Protein AF-A0A2D4GFG8-F1 (afdb_monomer_lite)

Foldseek 3Di:
DDPVVVVLVVVLLVVQLPDPQFFFDDDDPDGFAWDDDDPDIDGGGDPCLRNVVVSLVSVVVSCVVVVHDDPQVQAEDEDDDDDPVVVVSSCVSCVVVSHYYDPDDD

Secondary structure (DSSP, 8-state):
--HHHHHHHHHHHHHHHH-TTS--EEETTEEE-EEEETTEEEE--SSHHHHHHHHHHHHHHHHHHHT----TTT-EE---S--HHHHHHHHHHHHTTTPEE-SS--

pLDDT: mean 86.5, std 7.48, range [59.31, 94.56]

Organism: Micrurus corallinus (NCBI:txid54390)

Radius of gyration: 13.93 Å; chains: 1; bounding box: 34×26×43 Å

Sequence (106 aa):
LSPLLF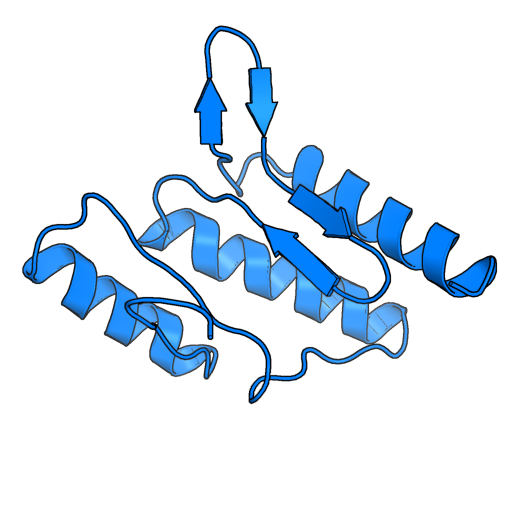IMTEILLRKIRQNREIKGLRTKKEEYKAQAFADNLVFFIEEPIISGPNLIKEIERYGEVAGLTINKDKTKMIVKNLTEKQKKKLEEVITNTSLQIVKKIK

Structure (mmCIF, N/CA/C/O backbone):
data_AF-A0A2D4GFG8-F1
#
_entry.id   AF-A0A2D4GFG8-F1
#
loop_
_atom_site.group_PDB
_atom_site.id
_atom_site.type_symbol
_atom_site.label_atom_id
_atom_site.label_alt_id
_atom_site.label_comp_id
_atom_site.label_asym_id
_atom_site.label_entity_id
_atom_site.label_seq_id
_atom_site.pdbx_PDB_ins_code
_atom_site.Cartn_x
_atom_site.Cartn_y
_atom_site.Cartn_z
_atom_site.occupancy
_atom_site.B_iso_or_equiv
_atom_site.auth_seq_id
_atom_site.auth_comp_id
_atom_site.auth_asym_id
_atom_site.auth_atom_id
_atom_site.pdbx_PDB_model_num
ATOM 1 N N . LEU A 1 1 ? 5.850 12.371 -18.160 1.00 71.31 1 LEU A N 1
ATOM 2 C CA . LEU A 1 1 ? 5.682 10.914 -17.974 1.00 71.31 1 LEU A CA 1
ATOM 3 C C . LEU A 1 1 ? 5.836 10.256 -19.335 1.00 71.31 1 LEU A C 1
ATOM 5 O O . LEU A 1 1 ? 5.225 10.752 -20.275 1.00 71.31 1 LEU A O 1
ATOM 9 N N . SER A 1 2 ? 6.678 9.230 -19.481 1.00 86.31 2 SER A N 1
ATOM 10 C CA . SER A 1 2 ? 6.762 8.532 -20.769 1.00 86.31 2 SER A CA 1
ATOM 11 C C . SER A 1 2 ? 5.433 7.810 -21.055 1.00 86.31 2 SER A C 1
ATOM 13 O O . SER A 1 2 ? 4.785 7.352 -20.108 1.00 86.31 2 SER A O 1
ATOM 15 N N . PRO A 1 3 ? 5.012 7.684 -22.328 1.00 87.94 3 PRO A N 1
ATOM 16 C CA . PRO A 1 3 ? 3.770 6.989 -22.675 1.00 87.94 3 PRO A CA 1
ATOM 17 C C . PRO A 1 3 ? 3.709 5.554 -22.130 1.00 87.94 3 PRO A C 1
ATOM 19 O O . PRO A 1 3 ? 2.669 5.117 -21.648 1.00 87.94 3 PRO A O 1
ATOM 22 N N . LEU A 1 4 ? 4.845 4.847 -22.133 1.00 88.44 4 LEU A N 1
ATOM 23 C CA . LEU A 1 4 ? 4.947 3.489 -21.600 1.00 88.44 4 LEU A CA 1
ATOM 24 C C . LEU A 1 4 ? 4.667 3.440 -20.093 1.00 88.44 4 LEU A C 1
ATOM 26 O O . LEU A 1 4 ? 3.849 2.639 -19.645 1.00 88.44 4 LEU A O 1
ATOM 30 N N . LEU A 1 5 ? 5.302 4.321 -19.314 1.00 85.25 5 LEU A N 1
ATOM 31 C CA . LEU A 1 5 ? 5.119 4.339 -17.865 1.00 85.25 5 LEU A CA 1
ATOM 32 C C . LEU A 1 5 ? 3.679 4.707 -17.493 1.00 85.25 5 LEU A C 1
ATOM 34 O O . LEU A 1 5 ? 3.130 4.128 -16.564 1.00 85.25 5 LEU A O 1
ATOM 38 N N . PHE A 1 6 ? 3.036 5.595 -18.257 1.00 86.25 6 PHE A N 1
ATOM 39 C CA . PHE A 1 6 ? 1.618 5.904 -18.072 1.00 86.25 6 PHE A CA 1
ATOM 40 C C . PHE A 1 6 ? 0.726 4.663 -18.221 1.00 86.25 6 PHE A C 1
ATOM 42 O O . PHE A 1 6 ? -0.101 4.399 -17.349 1.00 86.25 6 PHE A O 1
ATOM 49 N N . ILE A 1 7 ? 0.924 3.876 -19.284 1.00 90.38 7 ILE A N 1
ATOM 50 C CA . ILE A 1 7 ? 0.157 2.643 -19.521 1.00 90.38 7 ILE A CA 1
ATOM 51 C C . ILE A 1 7 ? 0.389 1.642 -18.383 1.00 90.38 7 ILE A C 1
ATOM 53 O O . ILE A 1 7 ? -0.567 1.088 -17.843 1.00 90.38 7 ILE A O 1
ATOM 57 N N . MET A 1 8 ? 1.646 1.450 -17.978 1.00 89.81 8 MET A N 1
ATOM 58 C CA . MET A 1 8 ? 2.007 0.566 -16.867 1.00 89.81 8 MET A CA 1
ATOM 59 C C . MET A 1 8 ? 1.324 0.995 -15.559 1.00 89.81 8 MET A C 1
ATOM 61 O O . MET A 1 8 ? 0.689 0.194 -14.872 1.00 89.81 8 MET A O 1
ATOM 65 N N . THR A 1 9 ? 1.394 2.280 -15.223 1.00 89.69 9 THR A N 1
ATOM 66 C CA . THR A 1 9 ? 0.745 2.820 -14.029 1.00 89.69 9 THR A CA 1
ATOM 67 C C . THR A 1 9 ? -0.771 2.631 -14.067 1.00 89.69 9 THR A C 1
ATOM 69 O O . THR A 1 9 ? -1.350 2.186 -13.078 1.00 89.69 9 THR A O 1
ATOM 72 N N . GLU A 1 10 ? -1.428 2.916 -15.191 1.00 91.50 10 GLU A N 1
ATOM 73 C CA . GLU A 1 10 ? -2.883 2.773 -15.315 1.00 91.50 10 GLU A CA 1
ATOM 74 C C . GLU A 1 10 ? -3.339 1.314 -15.128 1.00 91.50 10 GLU A C 1
ATOM 76 O O . GLU A 1 10 ? -4.368 1.066 -14.495 1.00 91.50 10 GLU A O 1
ATOM 81 N N . ILE A 1 11 ? -2.554 0.331 -15.588 1.00 93.06 11 ILE A N 1
ATOM 82 C CA . ILE A 1 11 ? -2.839 -1.097 -15.368 1.00 93.06 11 ILE A CA 1
ATOM 83 C C . ILE A 1 11 ? -2.799 -1.444 -13.872 1.00 93.06 11 ILE A C 1
ATOM 85 O O . ILE A 1 11 ? -3.721 -2.094 -13.368 1.00 93.06 11 ILE A O 1
ATOM 89 N N . LEU A 1 12 ? -1.776 -0.982 -13.144 1.00 92.94 12 LEU A N 1
ATOM 90 C CA . LEU A 1 12 ? -1.673 -1.175 -11.693 1.00 92.94 12 LEU A CA 1
ATOM 91 C C . LEU A 1 12 ? -2.847 -0.518 -10.952 1.00 92.94 12 LEU A C 1
ATOM 93 O O . LEU A 1 12 ? -3.489 -1.149 -10.111 1.00 92.94 12 LEU A O 1
ATOM 97 N N . LEU A 1 13 ? -3.168 0.735 -11.290 1.00 93.38 13 LEU A N 1
ATOM 98 C CA . LEU A 1 13 ? -4.279 1.462 -10.671 1.00 93.38 13 LEU A CA 1
ATOM 99 C C . LEU A 1 13 ? -5.614 0.745 -10.892 1.00 93.38 13 LEU A C 1
ATOM 101 O O . LEU A 1 13 ? -6.419 0.656 -9.964 1.00 93.38 13 LEU A O 1
ATOM 105 N N . ARG A 1 14 ? -5.854 0.201 -12.091 1.00 93.94 14 ARG A N 1
ATOM 106 C CA . ARG A 1 14 ? -7.060 -0.586 -12.389 1.00 93.94 14 ARG A CA 1
ATOM 107 C C . ARG A 1 14 ? -7.139 -1.858 -11.553 1.00 93.94 14 ARG A C 1
ATOM 109 O O . ARG A 1 14 ? -8.195 -2.111 -10.976 1.00 93.94 14 ARG A O 1
ATOM 116 N N . LYS A 1 15 ? -6.040 -2.610 -11.433 1.00 93.75 15 LYS A N 1
ATOM 117 C CA . LYS A 1 15 ? -5.972 -3.811 -10.581 1.00 93.75 15 LYS A CA 1
ATOM 118 C C . LYS A 1 15 ? -6.327 -3.495 -9.130 1.00 93.75 15 LYS A C 1
ATOM 120 O O . LYS A 1 15 ? -7.185 -4.154 -8.552 1.00 93.75 15 LYS A O 1
ATOM 125 N N . ILE A 1 16 ? -5.746 -2.434 -8.573 1.00 94.56 16 ILE A N 1
ATOM 126 C CA . ILE A 1 16 ? -6.014 -2.010 -7.192 1.00 94.56 16 ILE A CA 1
ATOM 127 C C . ILE A 1 16 ? -7.465 -1.542 -7.024 1.00 94.56 16 ILE A C 1
ATOM 129 O O . ILE A 1 16 ? -8.122 -1.924 -6.059 1.00 94.56 16 ILE A O 1
ATOM 133 N N . ARG A 1 17 ? -8.005 -0.766 -7.978 1.00 92.88 17 ARG A N 1
ATOM 134 C CA . ARG A 1 17 ? -9.415 -0.328 -7.965 1.00 92.88 17 ARG A CA 1
ATOM 135 C C . ARG A 1 17 ? -10.386 -1.515 -7.941 1.00 92.88 17 ARG A C 1
ATOM 137 O O . ARG A 1 17 ? -11.350 -1.497 -7.178 1.00 92.88 17 ARG A O 1
ATOM 144 N N . GLN A 1 18 ? -10.109 -2.554 -8.729 1.00 93.06 18 GLN A N 1
ATOM 145 C CA . GLN A 1 18 ? -10.950 -3.749 -8.853 1.00 93.06 18 GLN A CA 1
ATOM 146 C C . GLN A 1 18 ? -10.774 -4.763 -7.713 1.00 93.06 18 GLN A C 1
ATOM 148 O O . GLN A 1 18 ? -11.680 -5.564 -7.472 1.00 93.06 18 GLN A O 1
ATOM 153 N N . ASN A 1 19 ? -9.646 -4.736 -6.999 1.00 93.62 19 ASN A N 1
ATOM 154 C CA . ASN A 1 19 ? -9.392 -5.664 -5.904 1.00 93.62 19 ASN A CA 1
ATOM 155 C C . ASN A 1 19 ? -10.327 -5.370 -4.713 1.00 93.62 19 ASN A C 1
ATOM 157 O O . ASN A 1 19 ? -10.293 -4.290 -4.122 1.00 93.62 19 ASN A O 1
ATOM 161 N N . ARG A 1 20 ? -11.176 -6.343 -4.360 1.00 91.75 20 ARG A N 1
ATOM 162 C CA . ARG A 1 20 ? -12.145 -6.250 -3.251 1.00 91.75 20 ARG A CA 1
ATOM 163 C C . ARG A 1 20 ? -11.504 -6.413 -1.872 1.00 91.75 20 ARG A C 1
ATOM 165 O O . ARG A 1 20 ? -12.101 -6.007 -0.882 1.00 91.75 20 ARG A O 1
ATOM 172 N N . GLU A 1 21 ? -10.310 -6.992 -1.812 1.00 92.94 21 GLU A N 1
ATOM 173 C CA . GLU A 1 21 ? -9.534 -7.177 -0.582 1.00 92.94 21 GLU A CA 1
ATOM 174 C C . GLU A 1 21 ? -8.817 -5.891 -0.145 1.00 92.94 21 GLU A C 1
ATOM 176 O O . GLU A 1 21 ? -8.304 -5.811 0.972 1.00 92.94 21 GLU A O 1
ATOM 181 N N . ILE A 1 22 ? -8.783 -4.884 -1.025 1.00 93.50 22 ILE A N 1
ATOM 182 C CA . ILE A 1 22 ? -8.281 -3.542 -0.746 1.00 93.50 22 ILE A CA 1
ATOM 183 C C . ILE A 1 22 ? -9.496 -2.626 -0.650 1.00 93.50 22 ILE A C 1
ATOM 185 O O . ILE A 1 22 ? -10.088 -2.274 -1.673 1.00 93.50 22 ILE A O 1
ATOM 189 N N . LYS A 1 23 ? -9.877 -2.241 0.569 1.00 93.56 23 LYS A N 1
ATOM 190 C CA . LYS A 1 23 ? -10.914 -1.225 0.772 1.00 93.56 23 LYS A CA 1
ATOM 191 C C . LYS A 1 23 ? -10.303 0.160 0.645 1.00 93.56 23 LYS A C 1
ATOM 193 O O . LYS A 1 23 ? -9.275 0.433 1.259 1.00 93.56 23 LYS A O 1
ATOM 198 N N . GLY A 1 24 ? -10.924 1.011 -0.159 1.00 91.19 24 GLY A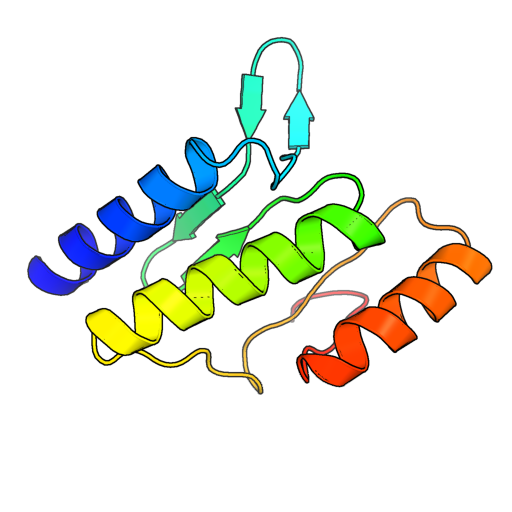 N 1
ATOM 199 C CA . GLY A 1 24 ? -10.546 2.406 -0.350 1.00 91.19 24 GLY A CA 1
ATOM 200 C C . GLY A 1 24 ? -11.299 3.352 0.564 1.00 91.19 24 GLY A C 1
ATOM 201 O O . GLY A 1 24 ? -12.202 2.948 1.285 1.00 91.19 24 GLY A O 1
ATOM 202 N N . LEU A 1 25 ? -10.958 4.634 0.477 1.00 91.69 25 LEU A N 1
ATOM 203 C CA . LEU A 1 25 ? -11.721 5.697 1.118 1.00 91.69 25 LEU A CA 1
A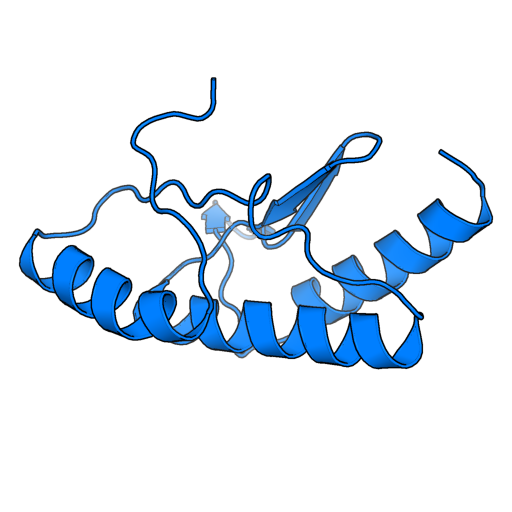TOM 204 C C . LEU A 1 25 ? -13.103 5.806 0.470 1.00 91.69 25 LEU A C 1
ATOM 206 O O . LEU A 1 25 ? -13.215 6.151 -0.709 1.00 91.69 25 LEU A O 1
ATOM 210 N N . ARG A 1 26 ? -14.161 5.570 1.238 1.00 89.75 26 ARG A N 1
ATOM 211 C CA . ARG A 1 26 ? -15.535 5.713 0.768 1.00 89.75 26 ARG A CA 1
ATOM 212 C C . ARG A 1 26 ? -16.055 7.107 1.088 1.00 89.75 26 ARG A C 1
ATOM 214 O O . ARG A 1 26 ? -16.208 7.483 2.246 1.00 89.75 26 ARG A O 1
ATOM 221 N N . THR A 1 27 ? -16.397 7.871 0.056 1.00 87.31 27 THR A N 1
ATOM 222 C CA . THR A 1 27 ? -17.134 9.129 0.222 1.00 87.31 27 THR A CA 1
ATOM 223 C C . THR A 1 27 ? -18.399 9.100 -0.618 1.00 87.31 27 THR A C 1
ATOM 225 O O . THR A 1 27 ? -18.393 8.759 -1.801 1.00 87.31 27 THR A O 1
ATOM 228 N N . LYS A 1 28 ? -19.530 9.417 0.0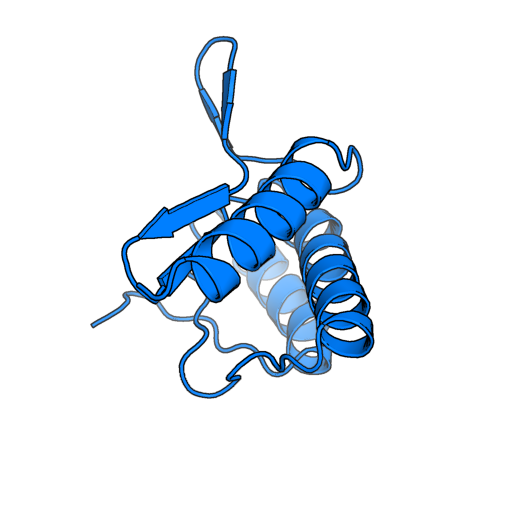19 1.00 87.62 28 LYS A N 1
ATOM 229 C CA . LYS A 1 28 ? -20.869 9.312 -0.575 1.00 87.62 28 LYS A CA 1
ATOM 230 C C . LYS A 1 28 ? -21.126 7.908 -1.159 1.00 87.62 28 LYS A C 1
ATOM 232 O O . LYS A 1 28 ? -21.299 6.947 -0.411 1.00 87.62 28 LYS A O 1
ATOM 237 N N . LYS A 1 29 ? -21.188 7.797 -2.490 1.00 87.62 29 LYS A N 1
ATOM 238 C CA . LYS A 1 29 ? -21.465 6.561 -3.240 1.00 87.62 29 LYS A CA 1
ATOM 239 C C . LYS A 1 29 ? -20.240 6.032 -3.994 1.00 87.62 29 LYS A C 1
ATOM 241 O O . LYS A 1 29 ? -20.375 5.062 -4.729 1.00 87.62 29 LYS A O 1
ATOM 246 N N . GLU A 1 30 ? -19.073 6.642 -3.804 1.00 88.88 30 GLU A N 1
ATOM 247 C CA . GLU A 1 30 ? -17.854 6.318 -4.544 1.00 88.88 30 GLU A CA 1
ATOM 248 C C . GLU A 1 30 ? -16.740 5.856 -3.598 1.00 88.88 30 GLU A C 1
ATOM 250 O O . GLU A 1 30 ? -16.643 6.295 -2.448 1.00 88.88 30 GLU A O 1
ATOM 255 N N . GLU A 1 31 ? -15.910 4.939 -4.090 1.00 91.25 31 GLU A N 1
ATOM 256 C CA . GLU A 1 31 ? -14.752 4.396 -3.383 1.00 91.25 31 GLU A CA 1
ATOM 257 C C . GLU A 1 31 ? -13.471 4.832 -4.099 1.00 91.25 31 GLU A C 1
ATOM 259 O O . GLU A 1 31 ? -13.259 4.544 -5.279 1.00 91.25 31 GLU A O 1
ATOM 264 N N . TYR A 1 32 ? -12.596 5.516 -3.371 1.00 91.81 32 TYR A N 1
ATOM 265 C CA . TYR A 1 32 ? -11.327 6.027 -3.867 1.00 91.81 32 TYR A CA 1
ATOM 266 C C . TYR A 1 32 ? -10.200 5.168 -3.305 1.00 91.81 32 TYR A C 1
ATOM 268 O O . TYR A 1 32 ? -9.957 5.176 -2.103 1.00 91.81 32 TYR A O 1
ATOM 276 N N . LYS A 1 33 ? -9.503 4.424 -4.172 1.00 94.12 33 LYS A N 1
ATOM 277 C CA . LYS A 1 33 ? -8.384 3.548 -3.768 1.00 94.12 33 LYS A CA 1
ATOM 278 C C . LYS A 1 33 ? -7.015 4.062 -4.176 1.00 94.12 33 LYS A C 1
ATOM 280 O O . LYS A 1 33 ? -6.040 3.850 -3.466 1.00 94.12 33 LYS A O 1
ATOM 285 N N . ALA A 1 34 ? -6.917 4.686 -5.346 1.00 92.88 34 ALA A N 1
ATOM 286 C CA . ALA A 1 34 ? -5.623 4.988 -5.938 1.00 92.88 34 ALA A CA 1
ATOM 287 C C . ALA A 1 34 ? -5.690 6.142 -6.943 1.00 92.88 34 ALA A C 1
ATOM 289 O O . ALA A 1 34 ? -6.622 6.226 -7.756 1.00 92.88 34 ALA A O 1
ATOM 290 N N . GLN A 1 35 ? -4.657 6.978 -6.924 1.00 90.50 35 GLN A N 1
ATOM 291 C CA . GLN A 1 35 ? -4.444 8.100 -7.828 1.00 90.50 35 GLN A CA 1
ATOM 292 C C . GLN A 1 35 ? -2.963 8.177 -8.217 1.00 90.50 35 GLN A C 1
ATOM 294 O O . GLN A 1 35 ? -2.087 7.942 -7.389 1.00 90.50 35 GLN A O 1
ATOM 299 N N . ALA A 1 36 ? -2.679 8.521 -9.471 1.00 89.00 36 ALA A N 1
ATOM 300 C CA . ALA A 1 36 ? -1.334 8.871 -9.917 1.00 89.00 36 ALA A CA 1
ATOM 301 C C . ALA A 1 36 ? -1.220 10.387 -10.074 1.00 89.00 36 ALA A C 1
ATOM 303 O O . ALA A 1 36 ? -2.125 11.029 -10.611 1.00 89.00 36 ALA A O 1
ATOM 304 N N . PHE A 1 37 ? -0.101 10.945 -9.624 1.00 83.00 37 PHE A N 1
ATOM 305 C CA . PHE A 1 37 ? 0.260 12.339 -9.811 1.00 83.00 37 PHE A CA 1
ATOM 306 C C . PHE A 1 37 ? 1.700 12.430 -10.316 1.00 83.00 37 PHE A C 1
ATOM 308 O O . PHE A 1 37 ? 2.641 12.184 -9.566 1.00 83.00 37 PHE A O 1
ATOM 315 N N . ALA A 1 38 ? 1.858 12.782 -11.595 1.00 80.25 38 ALA A N 1
ATOM 316 C CA . ALA A 1 38 ? 3.143 12.783 -12.291 1.00 80.25 38 ALA A CA 1
ATOM 317 C C . ALA A 1 38 ? 3.890 11.441 -12.135 1.00 80.25 38 ALA A C 1
ATOM 319 O O . ALA A 1 38 ? 3.482 10.441 -12.719 1.00 80.25 38 ALA A O 1
ATOM 320 N N . ASP A 1 39 ? 4.979 11.434 -11.377 1.00 75.44 39 ASP A N 1
ATOM 321 C CA . ASP A 1 39 ? 5.840 10.296 -11.058 1.00 75.44 39 ASP A CA 1
ATOM 322 C C . ASP A 1 39 ? 5.470 9.589 -9.739 1.00 75.44 39 ASP A C 1
ATOM 324 O O . ASP A 1 39 ? 6.028 8.539 -9.427 1.00 75.44 39 ASP A O 1
ATOM 328 N N . ASN A 1 40 ? 4.520 10.131 -8.973 1.00 82.56 40 ASN A N 1
ATOM 329 C CA . ASN A 1 40 ? 4.133 9.625 -7.659 1.00 82.56 40 ASN A CA 1
ATOM 330 C C . ASN A 1 40 ? 2.773 8.917 -7.694 1.00 82.56 40 ASN A C 1
ATOM 332 O O . ASN A 1 40 ? 1.823 9.368 -8.334 1.00 82.56 40 ASN A O 1
ATOM 336 N N . LEU A 1 41 ? 2.662 7.812 -6.955 1.00 89.62 41 LEU A N 1
ATOM 337 C CA . LEU A 1 41 ? 1.406 7.090 -6.746 1.00 89.62 41 LEU A CA 1
ATOM 338 C C . LEU A 1 41 ? 0.922 7.314 -5.319 1.00 89.62 41 LEU A C 1
ATOM 340 O O . LEU A 1 41 ? 1.689 7.188 -4.366 1.00 89.62 41 LEU A O 1
ATOM 344 N N . VAL A 1 42 ? -0.360 7.629 -5.179 1.00 91.12 42 VAL A N 1
ATOM 345 C CA . VAL A 1 42 ? -1.028 7.828 -3.896 1.00 91.12 42 VAL A CA 1
ATOM 346 C C . VAL A 1 42 ? -2.139 6.800 -3.769 1.00 91.12 42 VAL A C 1
ATOM 348 O O . VAL A 1 42 ? -2.986 6.667 -4.654 1.00 91.12 42 VAL A O 1
ATOM 351 N N . PHE A 1 43 ? -2.142 6.087 -2.649 1.00 92.56 43 PHE A N 1
ATOM 352 C CA . PHE A 1 43 ? -3.148 5.084 -2.331 1.00 92.56 43 PHE A CA 1
ATOM 353 C C . PHE A 1 43 ? -3.938 5.510 -1.099 1.00 92.56 43 PHE A C 1
ATOM 355 O O . PHE A 1 43 ? -3.382 6.032 -0.133 1.00 92.56 43 PHE A O 1
ATOM 362 N N . PHE A 1 44 ? -5.239 5.265 -1.143 1.00 92.50 44 PHE A N 1
ATOM 363 C CA . PHE A 1 44 ? -6.167 5.514 -0.054 1.00 92.50 44 PHE A CA 1
ATOM 364 C C . PHE A 1 44 ? -6.722 4.168 0.379 1.00 92.50 44 PHE A C 1
ATOM 366 O O . PHE A 1 44 ? -7.280 3.441 -0.442 1.00 92.50 44 PHE A O 1
ATOM 373 N N . ILE A 1 45 ? -6.545 3.837 1.654 1.00 91.94 45 ILE A N 1
ATOM 374 C CA . ILE A 1 45 ? -6.999 2.569 2.213 1.00 91.94 45 ILE A CA 1
ATOM 375 C C . ILE A 1 45 ? -7.839 2.801 3.462 1.00 91.94 45 ILE A C 1
ATOM 377 O O . ILE A 1 45 ? -7.468 3.573 4.348 1.00 91.94 45 ILE A O 1
ATOM 381 N N . GLU A 1 46 ? -8.959 2.097 3.533 1.00 90.81 46 GLU A N 1
ATOM 382 C CA . GLU A 1 46 ? -9.711 1.876 4.759 1.00 90.81 46 GLU A CA 1
ATOM 383 C C . GLU A 1 46 ? -9.268 0.561 5.397 1.00 90.81 46 GLU A C 1
ATOM 385 O O . GLU A 1 46 ? -8.813 -0.361 4.718 1.00 90.81 46 GLU A O 1
ATOM 390 N N . GLU A 1 47 ? -9.386 0.479 6.724 1.00 89.38 47 GLU A N 1
ATOM 391 C CA . GLU A 1 47 ? -8.962 -0.689 7.507 1.00 89.38 47 GLU A CA 1
ATOM 392 C C . GLU A 1 47 ? -7.508 -1.116 7.192 1.00 89.38 47 GLU A C 1
ATOM 394 O O . GLU A 1 47 ? -7.264 -2.23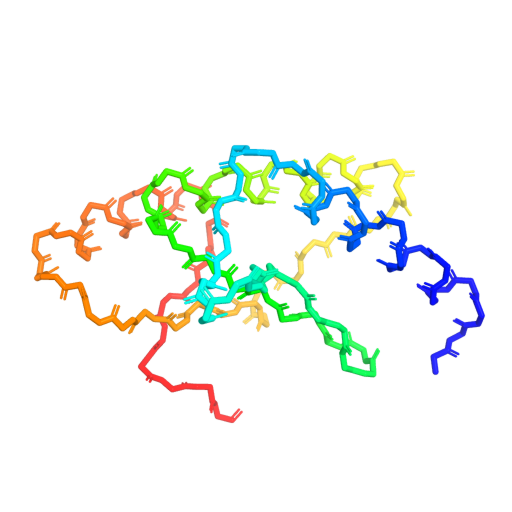6 6.737 1.00 89.38 47 GLU A O 1
ATOM 399 N N . PRO A 1 48 ? -6.505 -0.247 7.441 1.00 88.81 48 PRO A N 1
ATOM 400 C CA . PRO A 1 48 ? -5.133 -0.440 6.957 1.00 88.81 48 PRO A CA 1
ATOM 401 C C . PRO A 1 48 ? -4.445 -1.711 7.482 1.00 88.81 48 PRO A C 1
ATOM 403 O O . PRO A 1 48 ? -3.511 -2.197 6.855 1.00 88.81 48 PRO A O 1
ATOM 406 N N . ILE A 1 49 ? -4.923 -2.283 8.592 1.00 88.06 49 ILE A N 1
ATOM 407 C CA . ILE A 1 49 ? -4.426 -3.554 9.148 1.00 88.06 49 ILE A CA 1
ATOM 408 C C . ILE A 1 49 ? -4.746 -4.737 8.214 1.00 88.06 49 ILE A C 1
ATOM 410 O O . ILE A 1 49 ? -3.979 -5.693 8.169 1.00 88.06 49 ILE A O 1
ATOM 414 N N . ILE A 1 50 ? -5.859 -4.671 7.473 1.00 89.62 50 ILE A N 1
ATOM 415 C CA . ILE A 1 50 ? -6.309 -5.716 6.540 1.00 89.62 50 ILE A CA 1
ATOM 416 C C . ILE A 1 50 ? -5.954 -5.321 5.101 1.00 89.62 50 ILE A C 1
ATOM 418 O O . ILE A 1 50 ? -5.277 -6.070 4.404 1.00 89.62 50 ILE A O 1
ATOM 422 N N . SER A 1 51 ? -6.361 -4.124 4.665 1.00 90.94 51 SER A N 1
ATOM 423 C CA . SER A 1 51 ? -6.170 -3.667 3.281 1.00 90.94 51 SER A CA 1
ATOM 424 C C . SER A 1 51 ? -4.710 -3.343 2.947 1.00 90.94 51 SER A C 1
ATOM 426 O O . SER A 1 51 ? -4.308 -3.462 1.792 1.00 90.94 51 SER A O 1
ATOM 428 N N . GLY A 1 52 ? -3.910 -2.922 3.936 1.00 89.06 52 GLY A N 1
ATOM 429 C CA . GLY A 1 52 ? -2.515 -2.516 3.742 1.00 89.06 52 GLY A CA 1
ATOM 430 C C . GLY A 1 52 ? -1.640 -3.643 3.185 1.00 89.06 52 GLY A C 1
ATOM 431 O O . GLY A 1 52 ? -1.079 -3.474 2.104 1.00 89.06 52 GLY A O 1
ATOM 432 N N . PRO A 1 53 ? -1.560 -4.811 3.849 1.00 89.06 53 PRO A N 1
ATOM 433 C CA . PRO A 1 53 ? -0.816 -5.962 3.334 1.00 89.06 53 PRO A CA 1
ATOM 434 C C . PRO A 1 53 ? -1.246 -6.398 1.928 1.00 89.06 53 PRO A C 1
ATOM 436 O O . PRO A 1 53 ? -0.396 -6.669 1.082 1.00 89.06 53 PRO A O 1
ATOM 439 N N . ASN A 1 54 ? -2.554 -6.406 1.652 1.00 91.50 54 ASN A N 1
ATOM 440 C CA . ASN A 1 54 ? -3.090 -6.774 0.338 1.00 91.50 54 ASN A CA 1
ATOM 441 C C . ASN A 1 54 ? -2.660 -5.787 -0.755 1.00 91.50 54 ASN A C 1
ATOM 443 O O . ASN A 1 54 ? -2.299 -6.203 -1.855 1.00 91.50 54 ASN A O 1
ATOM 447 N N . LEU A 1 55 ? -2.644 -4.487 -0.442 1.00 91.81 55 LEU A N 1
ATOM 448 C CA . LEU A 1 55 ? -2.146 -3.453 -1.344 1.00 91.81 55 LEU A CA 1
ATOM 449 C C . LEU A 1 55 ? -0.667 -3.664 -1.678 1.00 91.81 55 LEU A C 1
ATOM 451 O O . LEU A 1 55 ? -0.305 -3.635 -2.852 1.00 91.81 55 LEU A O 1
ATOM 455 N N . ILE A 1 56 ? 0.180 -3.898 -0.671 1.00 90.00 56 ILE A N 1
ATOM 456 C CA . ILE A 1 56 ? 1.617 -4.099 -0.901 1.00 90.00 56 ILE A CA 1
ATOM 457 C C . ILE A 1 56 ? 1.867 -5.341 -1.746 1.00 90.00 56 ILE A C 1
ATOM 459 O O . ILE A 1 56 ? 2.595 -5.258 -2.732 1.00 90.00 56 ILE A O 1
ATOM 463 N N . LYS A 1 57 ? 1.179 -6.443 -1.446 1.00 91.06 57 LYS A N 1
ATOM 464 C CA . LYS A 1 57 ? 1.274 -7.679 -2.223 1.00 91.06 57 LYS A CA 1
ATOM 465 C C . LYS A 1 57 ? 0.901 -7.482 -3.696 1.00 91.06 57 LYS A C 1
ATOM 467 O O . LYS A 1 57 ? 1.576 -8.016 -4.572 1.00 91.06 57 LYS A O 1
ATOM 472 N N . GLU A 1 58 ? -0.155 -6.720 -3.989 1.00 92.44 58 GLU A N 1
ATOM 473 C CA . GLU A 1 58 ? -0.562 -6.447 -5.375 1.00 92.44 58 GLU A CA 1
ATOM 474 C C . GLU A 1 58 ? 0.468 -5.567 -6.105 1.00 92.44 58 GLU A C 1
ATOM 476 O O . GLU A 1 58 ? 0.773 -5.822 -7.271 1.00 92.44 58 GLU A O 1
ATOM 481 N N . ILE A 1 59 ? 1.043 -4.567 -5.420 1.00 91.19 59 ILE A N 1
ATOM 482 C CA . ILE A 1 59 ? 2.090 -3.706 -5.990 1.00 91.19 59 ILE A CA 1
ATOM 483 C C . ILE A 1 59 ? 3.372 -4.506 -6.252 1.00 91.19 59 ILE A C 1
ATOM 485 O O . ILE A 1 59 ? 3.953 -4.365 -7.324 1.00 91.19 59 ILE A O 1
ATOM 489 N N . GLU A 1 60 ? 3.802 -5.354 -5.317 1.00 91.25 60 GLU A N 1
ATOM 490 C CA . GLU A 1 60 ? 4.995 -6.197 -5.473 1.00 91.25 60 GLU A CA 1
ATOM 491 C C . GLU A 1 60 ? 4.825 -7.206 -6.611 1.00 91.25 60 GLU A C 1
ATOM 493 O O . GLU A 1 60 ? 5.686 -7.293 -7.483 1.00 91.25 60 GLU A O 1
ATOM 498 N N . ARG A 1 61 ? 3.678 -7.893 -6.675 1.00 92.75 61 ARG A N 1
ATOM 499 C CA . ARG A 1 61 ? 3.367 -8.838 -7.757 1.00 92.75 61 ARG A CA 1
ATOM 500 C C . ARG A 1 61 ? 3.339 -8.161 -9.123 1.00 92.75 61 ARG A C 1
ATOM 502 O O . ARG A 1 61 ? 3.808 -8.720 -10.110 1.00 92.75 61 ARG A O 1
ATOM 509 N N . TYR A 1 62 ? 2.751 -6.970 -9.200 1.00 92.56 62 TYR A N 1
ATOM 510 C CA . TYR A 1 62 ? 2.775 -6.186 -10.427 1.00 92.56 62 TYR A CA 1
ATOM 511 C C . TYR A 1 62 ? 4.206 -5.769 -10.784 1.00 92.56 62 TYR A C 1
ATOM 513 O O . TYR A 1 62 ? 4.608 -5.891 -11.939 1.00 92.56 62 TYR A O 1
ATOM 521 N N . GLY A 1 63 ? 4.969 -5.307 -9.793 1.00 91.56 63 GLY A N 1
ATOM 522 C CA . GLY A 1 63 ? 6.354 -4.883 -9.940 1.00 91.56 63 GLY A CA 1
ATOM 523 C C . GLY A 1 63 ? 7.267 -5.982 -10.476 1.00 91.56 63 GLY A C 1
ATOM 524 O O . GLY A 1 63 ? 8.024 -5.729 -11.408 1.00 91.56 63 GLY A O 1
ATOM 525 N N . GLU A 1 64 ? 7.126 -7.210 -9.977 1.00 93.19 64 GLU A N 1
ATOM 526 C CA . GLU A 1 64 ? 7.875 -8.385 -10.441 1.00 93.19 64 GLU A CA 1
ATOM 527 C C . GLU A 1 64 ? 7.687 -8.636 -11.946 1.00 93.19 64 GLU A C 1
ATOM 529 O O . GLU A 1 64 ? 8.656 -8.847 -12.670 1.00 93.19 64 GLU A O 1
ATOM 534 N N . VAL A 1 65 ? 6.450 -8.532 -12.443 1.00 91.62 65 VAL A N 1
ATOM 535 C CA . VAL A 1 65 ? 6.135 -8.703 -13.873 1.00 91.62 65 VAL A CA 1
ATOM 536 C C . VAL A 1 65 ? 6.591 -7.500 -14.702 1.00 91.62 65 VAL A C 1
ATOM 538 O O . VAL A 1 65 ? 7.032 -7.645 -15.839 1.00 91.62 65 VAL A O 1
ATOM 541 N N . ALA A 1 66 ? 6.454 -6.300 -14.145 1.00 89.62 66 ALA A N 1
ATOM 542 C CA . ALA A 1 66 ? 6.716 -5.039 -14.825 1.00 89.62 66 ALA A CA 1
ATOM 543 C C . ALA A 1 66 ? 8.197 -4.614 -14.804 1.00 89.62 66 ALA A C 1
ATOM 545 O O . ALA A 1 66 ? 8.548 -3.629 -15.454 1.00 89.62 66 ALA A O 1
ATOM 546 N N . GLY A 1 67 ? 9.051 -5.303 -14.039 1.00 90.56 67 GLY A N 1
ATOM 547 C CA . GLY A 1 67 ? 10.429 -4.881 -13.776 1.00 90.56 67 GLY A CA 1
ATOM 548 C C . GLY A 1 67 ? 10.518 -3.599 -12.936 1.00 90.56 67 GLY A C 1
ATOM 549 O O . GLY A 1 67 ? 11.435 -2.802 -13.123 1.00 90.56 67 GLY A O 1
ATOM 550 N N . LEU A 1 68 ? 9.546 -3.364 -12.048 1.00 88.00 68 LEU A N 1
ATOM 551 C CA . LEU A 1 68 ? 9.462 -2.181 -11.187 1.00 88.00 68 LEU A CA 1
ATOM 552 C C . LEU A 1 68 ? 9.563 -2.567 -9.710 1.00 88.00 68 LEU A C 1
ATOM 554 O O . LEU A 1 68 ? 8.994 -3.566 -9.279 1.00 88.00 68 LEU A O 1
ATOM 558 N N . THR A 1 69 ? 10.197 -1.712 -8.908 1.00 86.94 69 THR A N 1
ATOM 559 C CA . THR A 1 69 ? 10.354 -1.937 -7.464 1.00 86.94 69 THR A CA 1
ATOM 560 C C . THR A 1 69 ? 9.864 -0.730 -6.675 1.00 86.94 69 THR A C 1
ATOM 562 O O . THR A 1 69 ? 10.088 0.419 -7.060 1.00 86.94 69 THR A O 1
ATOM 565 N N . ILE A 1 70 ? 9.215 -0.981 -5.536 1.00 85.06 70 ILE A N 1
ATOM 566 C CA . ILE A 1 70 ? 8.816 0.074 -4.599 1.00 85.06 70 ILE A CA 1
ATOM 567 C C . ILE A 1 70 ? 10.071 0.712 -3.997 1.00 85.06 70 ILE A C 1
ATOM 569 O O . ILE A 1 70 ? 10.908 0.030 -3.403 1.00 85.06 70 ILE A O 1
ATOM 573 N N . ASN A 1 71 ? 10.177 2.038 -4.080 1.00 86.50 71 ASN A N 1
ATOM 574 C CA . ASN A 1 71 ? 11.201 2.773 -3.348 1.00 86.50 71 ASN A CA 1
ATOM 575 C C . ASN A 1 71 ? 10.770 2.932 -1.881 1.00 86.50 71 ASN A C 1
ATOM 577 O O . ASN A 1 71 ? 9.977 3.815 -1.543 1.00 86.50 71 ASN A O 1
ATOM 581 N N . LYS A 1 72 ? 11.284 2.062 -1.011 1.00 82.94 72 LYS A N 1
ATOM 582 C CA . LYS A 1 72 ? 10.932 2.005 0.417 1.00 82.94 72 LYS A CA 1
ATOM 583 C C . LYS A 1 72 ? 11.339 3.265 1.193 1.00 82.94 72 LYS A C 1
ATOM 585 O O . LYS A 1 72 ? 10.643 3.653 2.127 1.00 82.94 72 LYS A O 1
ATOM 590 N N . ASP A 1 73 ? 12.394 3.956 0.764 1.00 83.38 73 ASP A N 1
ATOM 591 C CA . ASP A 1 73 ? 12.858 5.187 1.414 1.00 83.38 73 ASP A CA 1
ATOM 592 C C . ASP A 1 73 ? 11.922 6.367 1.145 1.00 83.38 73 ASP A C 1
ATOM 594 O O . ASP A 1 73 ? 11.656 7.184 2.036 1.00 83.38 73 ASP A O 1
ATOM 598 N N . LYS A 1 74 ? 11.388 6.440 -0.079 1.00 84.06 74 LYS A N 1
ATOM 599 C CA . LYS A 1 74 ? 10.462 7.494 -0.514 1.00 84.06 74 LYS A CA 1
ATOM 600 C C . LYS A 1 74 ? 9.008 7.199 -0.164 1.00 84.06 74 LYS A C 1
ATOM 602 O O . LYS A 1 74 ? 8.237 8.133 0.039 1.00 84.06 74 LYS A O 1
ATOM 607 N N . THR A 1 75 ? 8.624 5.930 -0.066 1.00 87.12 75 THR A N 1
ATOM 608 C CA . THR A 1 75 ? 7.231 5.555 0.201 1.00 87.12 75 THR A CA 1
ATOM 609 C C . THR A 1 75 ? 6.901 5.757 1.674 1.00 87.12 75 THR A C 1
ATOM 611 O O . THR A 1 75 ? 7.527 5.173 2.559 1.00 87.12 75 THR A O 1
ATOM 614 N N . LYS A 1 76 ? 5.896 6.591 1.948 1.00 88.38 76 LYS A N 1
ATOM 615 C CA . LYS A 1 76 ? 5.442 6.917 3.303 1.00 88.38 76 LYS A CA 1
ATOM 616 C C . LYS A 1 76 ? 3.961 6.606 3.456 1.00 88.38 76 LYS A C 1
ATOM 618 O O . LYS A 1 76 ? 3.189 6.800 2.521 1.00 88.38 76 LYS A O 1
ATOM 623 N N . MET A 1 77 ? 3.562 6.205 4.659 1.00 88.12 77 MET A N 1
ATOM 624 C CA . MET A 1 77 ? 2.155 6.060 5.021 1.00 88.12 77 MET A CA 1
ATOM 625 C C . MET A 1 77 ? 1.756 7.130 6.037 1.00 88.12 77 MET A C 1
ATOM 627 O O . MET A 1 77 ? 2.408 7.296 7.069 1.00 88.12 77 MET A O 1
ATOM 631 N N . ILE A 1 78 ? 0.657 7.833 5.764 1.00 88.44 78 ILE A N 1
ATOM 632 C CA . ILE A 1 78 ? -0.013 8.683 6.748 1.00 88.44 78 ILE A CA 1
ATOM 633 C C . ILE A 1 78 ? -1.238 7.933 7.250 1.00 88.44 78 ILE A C 1
ATOM 635 O O . ILE A 1 78 ? -2.056 7.469 6.460 1.00 88.44 78 ILE A O 1
ATOM 639 N N . VAL A 1 79 ? -1.388 7.871 8.568 1.00 87.62 79 VAL A N 1
ATOM 640 C CA . VAL A 1 79 ? -2.567 7.290 9.212 1.00 87.62 79 VAL A CA 1
ATOM 641 C C . VAL A 1 79 ? -3.367 8.360 9.935 1.00 87.62 79 VAL A C 1
ATOM 643 O O . VAL A 1 79 ? -2.815 9.277 10.548 1.00 87.62 79 VAL A O 1
ATOM 646 N N . LYS A 1 80 ? -4.690 8.241 9.858 1.00 83.06 80 LYS A N 1
ATOM 647 C CA . LYS A 1 80 ? -5.655 9.093 10.553 1.00 83.06 80 LYS A CA 1
ATOM 648 C C . LYS A 1 80 ? -6.668 8.203 11.263 1.00 83.06 80 LYS A C 1
ATOM 650 O O . LYS A 1 80 ? -6.929 7.094 10.810 1.00 83.06 80 LYS A O 1
ATOM 655 N N . ASN A 1 81 ? -7.225 8.704 12.364 1.00 83.56 81 ASN A N 1
ATOM 656 C CA . ASN A 1 81 ? -8.324 8.066 13.096 1.00 83.56 81 ASN A CA 1
ATOM 657 C C . ASN A 1 81 ? -8.031 6.630 13.585 1.00 83.56 81 ASN A C 1
ATOM 659 O O . ASN A 1 81 ? -8.924 5.790 13.607 1.00 83.56 81 ASN A O 1
ATOM 663 N N . LEU A 1 82 ? -6.787 6.344 13.988 1.00 83.75 82 LEU A N 1
ATOM 664 C CA . LEU A 1 82 ? -6.412 5.081 14.634 1.00 83.75 82 LEU A CA 1
ATOM 665 C C . LEU A 1 82 ? -6.168 5.298 16.126 1.00 83.75 82 LEU A C 1
ATOM 667 O O . LEU A 1 82 ? -5.559 6.291 16.520 1.00 83.75 82 LEU A O 1
ATOM 671 N N . THR A 1 83 ? -6.591 4.336 16.944 1.00 87.38 83 THR A N 1
ATOM 672 C CA . THR A 1 83 ? -6.193 4.272 18.358 1.00 87.38 83 THR A CA 1
ATOM 673 C C . THR A 1 83 ? -4.725 3.862 18.490 1.00 87.38 83 THR A C 1
ATOM 675 O O . THR A 1 83 ? -4.182 3.184 17.616 1.00 87.38 83 THR A O 1
ATOM 678 N N . GLU A 1 84 ? -4.087 4.181 19.619 1.00 84.50 84 GLU A N 1
ATOM 679 C CA . GLU A 1 84 ? -2.695 3.780 19.887 1.00 84.50 84 GLU A CA 1
ATOM 680 C C . GLU A 1 84 ? -2.486 2.258 19.784 1.00 84.50 84 GLU A C 1
ATOM 682 O O . GLU A 1 84 ? -1.473 1.796 19.262 1.00 84.50 84 GLU A O 1
ATOM 687 N N . LYS A 1 85 ? -3.478 1.454 20.196 1.00 86.94 85 LYS A N 1
ATOM 688 C CA . LYS A 1 85 ? -3.433 -0.012 20.068 1.00 86.94 85 LYS A CA 1
ATOM 689 C C . LYS A 1 85 ? -3.456 -0.465 18.605 1.00 86.94 85 LYS A C 1
ATOM 691 O O . LYS A 1 85 ? -2.686 -1.343 18.223 1.00 86.94 85 LYS A O 1
ATOM 696 N N . GLN A 1 86 ? -4.325 0.126 17.783 1.00 85.38 86 GLN A N 1
ATOM 697 C CA . GLN A 1 86 ? -4.382 -0.183 16.351 1.00 85.38 86 GLN A CA 1
ATOM 698 C C . GLN A 1 86 ? -3.124 0.283 15.627 1.00 85.38 86 GLN A C 1
ATOM 700 O O . GLN A 1 86 ? -2.655 -0.411 14.734 1.00 85.38 86 GLN A O 1
ATOM 705 N N . LYS A 1 87 ? -2.564 1.427 16.029 1.00 84.56 87 LYS A N 1
ATOM 706 C CA . LYS A 1 87 ? -1.325 1.952 15.468 1.00 84.56 87 LYS A CA 1
ATOM 707 C C . LYS A 1 87 ? -0.146 1.015 15.734 1.00 84.56 87 LYS A C 1
ATOM 709 O O . LYS A 1 87 ? 0.539 0.676 14.783 1.00 84.56 87 LYS A O 1
ATOM 714 N N . LYS A 1 88 ? 0.022 0.515 16.965 1.00 85.50 88 LYS A N 1
ATOM 715 C CA . LYS A 1 88 ? 1.050 -0.498 17.281 1.00 85.50 88 LYS A CA 1
ATOM 716 C C . LYS A 1 88 ? 0.883 -1.772 16.454 1.00 85.50 88 LYS A C 1
ATOM 718 O O . LYS A 1 88 ? 1.837 -2.246 15.856 1.00 85.50 88 LYS A O 1
ATOM 723 N N . LYS A 1 89 ? -0.346 -2.286 16.351 1.00 86.31 89 LYS A N 1
ATOM 724 C CA . LYS A 1 89 ? -0.633 -3.472 15.529 1.00 86.31 89 LYS A CA 1
ATOM 725 C C . LYS A 1 89 ? -0.330 -3.228 14.048 1.00 86.31 89 LYS A C 1
ATOM 727 O O . LYS A 1 89 ? 0.156 -4.109 13.352 1.00 86.31 89 LYS A O 1
ATOM 732 N N . LEU A 1 90 ? -0.632 -2.031 13.558 1.00 85.19 90 LEU A N 1
ATOM 733 C CA . LEU A 1 90 ? -0.325 -1.636 12.193 1.00 85.19 90 LEU A CA 1
ATOM 734 C C . LEU A 1 90 ? 1.183 -1.498 11.974 1.00 85.19 90 LEU A C 1
ATOM 736 O O . LEU A 1 90 ? 1.670 -1.929 10.939 1.00 85.19 90 LEU A O 1
ATOM 740 N N . GLU A 1 91 ? 1.918 -0.950 12.941 1.00 83.19 91 GLU A N 1
ATOM 741 C CA . GLU A 1 91 ? 3.382 -0.917 12.929 1.00 83.19 91 GLU A CA 1
ATOM 742 C C . GLU A 1 91 ? 3.954 -2.338 12.876 1.00 83.19 91 GLU A C 1
ATOM 744 O O . GLU A 1 91 ? 4.791 -2.595 12.022 1.00 83.19 91 GLU A O 1
ATOM 749 N N . GLU A 1 92 ? 3.457 -3.292 13.668 1.00 83.06 92 GLU A N 1
ATOM 750 C CA . GLU A 1 92 ? 3.884 -4.704 13.603 1.00 83.06 92 GLU A CA 1
ATOM 751 C C . GLU A 1 92 ? 3.644 -5.322 12.219 1.00 83.06 92 GLU A C 1
ATOM 753 O O . GLU A 1 92 ? 4.539 -5.932 11.635 1.00 83.06 92 GLU A O 1
ATOM 758 N N . VAL A 1 93 ? 2.447 -5.123 11.660 1.00 80.94 93 VAL A N 1
ATOM 759 C CA . VAL A 1 93 ? 2.082 -5.640 10.334 1.00 80.94 93 VAL A CA 1
ATOM 760 C C . VAL A 1 93 ? 2.939 -5.002 9.236 1.00 80.94 93 VAL A C 1
ATOM 762 O O . VAL A 1 93 ? 3.390 -5.695 8.325 1.00 80.94 93 VAL A O 1
ATOM 765 N N . ILE A 1 94 ? 3.196 -3.696 9.330 1.00 74.38 94 ILE A N 1
ATOM 766 C CA . ILE A 1 94 ? 3.907 -2.930 8.303 1.00 74.38 94 ILE A CA 1
ATOM 767 C C . ILE A 1 94 ? 5.429 -3.019 8.433 1.00 74.38 94 ILE A C 1
ATOM 769 O O . ILE A 1 94 ? 6.127 -2.863 7.427 1.00 74.38 94 ILE A O 1
ATOM 773 N N . THR A 1 95 ? 5.963 -3.335 9.614 1.00 66.00 95 THR A N 1
ATOM 774 C CA . THR A 1 95 ? 7.404 -3.565 9.811 1.00 66.00 95 THR A CA 1
ATOM 775 C C . THR A 1 95 ? 7.899 -4.685 8.892 1.00 66.00 95 THR A C 1
ATOM 777 O O . THR A 1 95 ? 8.981 -4.568 8.318 1.00 66.00 95 THR A O 1
ATOM 780 N N . ASN A 1 96 ? 7.055 -5.686 8.615 1.00 62.69 96 ASN A N 1
ATOM 781 C CA . ASN A 1 96 ? 7.345 -6.744 7.638 1.00 62.69 96 AS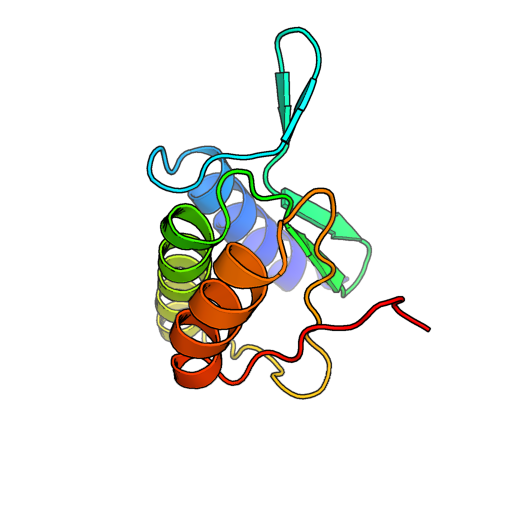N A CA 1
ATOM 782 C C . ASN A 1 96 ? 7.468 -6.233 6.186 1.00 62.69 96 ASN A C 1
ATOM 784 O O . ASN A 1 96 ? 8.094 -6.879 5.355 1.00 62.69 96 ASN A O 1
ATOM 788 N N . THR A 1 97 ? 6.912 -5.058 5.880 1.00 63.78 97 THR A N 1
ATOM 789 C CA . THR A 1 97 ? 6.930 -4.407 4.553 1.00 63.78 97 THR A CA 1
ATOM 790 C C . THR A 1 97 ? 7.899 -3.218 4.445 1.00 63.78 97 THR A C 1
ATOM 792 O O . THR A 1 97 ? 8.018 -2.616 3.378 1.00 63.78 97 THR A O 1
ATOM 795 N N . SER A 1 98 ? 8.634 -2.885 5.517 1.00 62.75 98 SER A N 1
ATOM 796 C CA . SER A 1 98 ? 9.645 -1.806 5.567 1.00 62.75 98 SER A CA 1
ATOM 797 C C . SER A 1 98 ? 9.134 -0.377 5.283 1.00 62.75 98 SER A C 1
ATOM 799 O O . SER A 1 98 ? 9.939 0.517 5.018 1.00 62.75 98 SER A O 1
ATOM 801 N N . LEU A 1 99 ? 7.821 -0.128 5.316 1.00 77.44 99 LEU A N 1
ATOM 802 C CA . LEU A 1 99 ? 7.263 1.209 5.086 1.00 77.44 99 LEU A CA 1
ATOM 803 C C . LEU A 1 99 ? 7.286 2.055 6.357 1.00 77.44 99 LEU A C 1
ATOM 805 O O . LEU A 1 99 ? 6.991 1.579 7.451 1.00 77.44 99 LEU A O 1
ATOM 809 N N . GLN A 1 100 ? 7.572 3.346 6.201 1.00 77.31 100 GLN A N 1
ATOM 810 C CA . GLN A 1 100 ? 7.613 4.278 7.325 1.00 77.31 100 GLN A CA 1
ATOM 811 C C . GLN A 1 100 ? 6.267 4.982 7.518 1.00 77.31 100 GLN A C 1
ATOM 813 O O . GLN A 1 100 ? 5.734 5.605 6.593 1.00 77.31 100 GLN A O 1
ATOM 818 N N . ILE A 1 101 ? 5.750 4.943 8.749 1.00 79.94 101 ILE A N 1
ATOM 819 C CA . ILE A 1 101 ? 4.577 5.722 9.156 1.00 79.94 101 ILE A CA 1
ATOM 820 C C . ILE A 1 101 ? 5.032 7.124 9.562 1.00 79.94 101 ILE A C 1
ATOM 822 O O . ILE A 1 101 ? 5.835 7.287 10.478 1.00 79.94 101 ILE A O 1
ATOM 826 N N . VAL A 1 102 ? 4.500 8.154 8.903 1.00 81.56 102 VAL A N 1
ATOM 827 C CA . VAL A 1 102 ? 4.845 9.559 9.167 1.00 81.56 102 VAL A CA 1
ATOM 828 C C . VAL A 1 102 ? 3.615 10.366 9.571 1.00 81.56 102 VAL A C 1
ATOM 830 O O . VAL A 1 102 ? 2.499 10.109 9.125 1.00 81.56 102 VAL A O 1
ATOM 833 N N . LYS A 1 103 ? 3.811 11.393 10.410 1.00 73.56 103 LYS A N 1
ATOM 834 C CA . LYS A 1 103 ? 2.726 12.316 10.804 1.00 73.56 103 LYS A CA 1
ATOM 835 C C . LYS A 1 103 ? 2.336 13.284 9.678 1.00 73.56 103 LYS A C 1
ATOM 837 O O . LYS A 1 103 ? 1.198 13.746 9.637 1.00 73.56 103 LYS A O 1
ATOM 842 N N . LYS A 1 104 ? 3.283 13.606 8.791 1.00 71.94 104 LYS A N 1
ATOM 843 C CA . LYS A 1 104 ? 3.128 14.511 7.647 1.00 71.94 104 LYS A CA 1
ATOM 844 C C . LYS A 1 104 ? 4.160 14.145 6.573 1.00 71.94 104 LYS A C 1
ATOM 846 O O . LYS A 1 104 ? 5.293 13.821 6.922 1.00 71.94 104 LYS A O 1
ATOM 851 N N . ILE A 1 105 ? 3.769 14.209 5.301 1.00 69.00 105 ILE A N 1
ATOM 852 C CA . ILE A 1 105 ? 4.701 14.179 4.164 1.00 69.00 105 ILE A CA 1
ATOM 853 C C . ILE A 1 105 ? 5.235 15.610 3.996 1.00 69.00 105 ILE A C 1
ATOM 855 O O . ILE A 1 105 ? 4.439 16.552 3.963 1.00 69.00 105 ILE A O 1
ATOM 859 N N . LYS A 1 106 ? 6.562 15.770 4.034 1.00 59.31 106 LYS A N 1
ATOM 860 C CA . LYS A 1 106 ? 7.235 17.060 3.823 1.00 59.31 106 LYS A CA 1
ATOM 861 C C . LYS A 1 106 ? 7.277 17.407 2.345 1.00 59.31 106 LYS A C 1
ATOM 863 O O . LYS A 1 106 ? 7.456 16.460 1.550 1.00 59.31 106 LYS A O 1
#